Protein AF-A0A940A1I4-F1 (afdb_monomer_lite)

Radius of gyration: 12.55 Å; chains: 1; bounding box: 35×28×35 Å

Foldseek 3Di:
DLLVVVCVVVVVDFAPDLDDQAPPADNPDPCNRSRNNCVVVVVADADPVRHNPPVPPPDPVSSVVSVVVVCCVVVVPD

Sequence (78 aa):
QTVTFLWRMAGKPAPKSNKSKFSDIKEKDYFYKATIWASEKKIVAGYDDGTFKPQGKCLRRQMVTFLYKYDKFVNGKG

pLDDT: mean 73.87, std 12.82, range [42.94, 89.06]

Structure (mmCIF, N/CA/C/O backbone):
data_AF-A0A940A1I4-F1
#
_entry.id   AF-A0A940A1I4-F1
#
loop_
_atom_site.group_PDB
_atom_site.id
_atom_site.type_symbol
_atom_site.label_atom_id
_atom_site.label_alt_id
_atom_site.label_comp_id
_atom_site.label_asym_id
_atom_site.label_entity_id
_atom_site.label_seq_id
_atom_site.pdbx_PDB_ins_code
_atom_site.Cartn_x
_atom_site.Cartn_y
_atom_site.Cartn_z
_atom_site.occupancy
_atom_site.B_iso_or_equiv
_atom_site.auth_seq_id
_atom_site.auth_comp_id
_atom_site.auth_asym_id
_atom_site.auth_atom_id
_atom_site.pdbx_PDB_model_num
ATOM 1 N N . GLN A 1 1 ? 4.399 -9.407 3.727 1.00 62.97 1 GLN A N 1
ATOM 2 C CA . GLN A 1 1 ? 5.855 -9.483 4.013 1.00 62.97 1 GLN A CA 1
ATOM 3 C C . GLN A 1 1 ? 6.739 -9.170 2.801 1.00 62.97 1 GLN A C 1
ATOM 5 O O . GLN A 1 1 ? 7.654 -8.370 2.941 1.00 62.97 1 GLN A O 1
ATOM 10 N N . THR A 1 2 ? 6.457 -9.698 1.607 1.00 69.75 2 THR A N 1
ATOM 11 C CA . THR A 1 2 ? 7.176 -9.370 0.355 1.00 69.75 2 THR A CA 1
ATOM 12 C C . THR A 1 2 ? 7.340 -7.875 0.077 1.00 69.75 2 THR A C 1
ATOM 14 O O . THR A 1 2 ? 8.438 -7.414 -0.215 1.00 69.75 2 THR A O 1
ATOM 17 N N . VAL A 1 3 ? 6.247 -7.110 0.165 1.00 76.06 3 VAL A N 1
ATOM 18 C CA . VAL A 1 3 ? 6.251 -5.679 -0.175 1.00 76.06 3 VAL A CA 1
ATOM 19 C C . VAL A 1 3 ? 7.201 -4.890 0.729 1.00 76.06 3 VAL A C 1
ATOM 21 O O . VAL A 1 3 ? 7.903 -3.991 0.283 1.00 76.06 3 VAL A O 1
ATOM 24 N N . THR A 1 4 ? 7.300 -5.302 1.995 1.00 78.19 4 THR A N 1
ATOM 25 C CA . THR A 1 4 ? 8.225 -4.744 2.979 1.00 78.19 4 THR A CA 1
ATOM 26 C C . THR A 1 4 ? 9.675 -5.044 2.617 1.00 78.19 4 THR A C 1
ATOM 28 O O . THR A 1 4 ? 10.531 -4.191 2.819 1.00 78.19 4 THR A O 1
ATOM 31 N N . PHE A 1 5 ? 9.964 -6.232 2.080 1.00 77.00 5 PHE A N 1
ATOM 32 C CA . PHE A 1 5 ? 11.309 -6.596 1.638 1.00 77.00 5 PHE A CA 1
ATOM 33 C C . PHE A 1 5 ? 11.745 -5.770 0.421 1.00 77.00 5 PHE A C 1
ATOM 35 O O . PHE A 1 5 ? 12.806 -5.157 0.459 1.00 77.00 5 PHE A O 1
ATOM 42 N N . LEU A 1 6 ? 10.892 -5.654 -0.602 1.00 77.75 6 LEU A N 1
ATOM 43 C CA . LEU A 1 6 ? 11.141 -4.792 -1.767 1.00 77.75 6 LEU A CA 1
ATOM 44 C C . LEU A 1 6 ? 11.345 -3.330 -1.369 1.00 77.75 6 LEU A C 1
ATOM 46 O O . LEU A 1 6 ? 12.299 -2.691 -1.801 1.00 77.75 6 LEU A O 1
ATOM 50 N N . TRP A 1 7 ? 10.481 -2.817 -0.496 1.00 83.19 7 TRP A N 1
ATOM 51 C CA . TRP A 1 7 ? 10.607 -1.463 0.025 1.00 83.19 7 TRP A CA 1
ATOM 52 C C . TRP A 1 7 ? 11.933 -1.255 0.768 1.00 83.19 7 TRP A C 1
ATOM 54 O O . TRP A 1 7 ? 12.570 -0.219 0.609 1.00 83.19 7 TRP A O 1
ATOM 64 N N . ARG A 1 8 ? 12.394 -2.255 1.532 1.00 83.56 8 ARG A N 1
ATOM 65 C CA . ARG A 1 8 ? 13.708 -2.228 2.193 1.00 83.56 8 ARG A CA 1
ATOM 66 C C . ARG A 1 8 ? 14.867 -2.259 1.196 1.00 83.56 8 ARG A C 1
ATOM 68 O O . ARG A 1 8 ? 15.789 -1.473 1.374 1.00 83.56 8 ARG A O 1
ATOM 75 N N . MET A 1 9 ? 14.806 -3.096 0.158 1.00 77.00 9 MET A N 1
ATOM 76 C CA . MET A 1 9 ? 15.827 -3.134 -0.900 1.00 77.00 9 MET A CA 1
ATOM 77 C C . MET A 1 9 ? 15.919 -1.812 -1.667 1.00 77.00 9 ME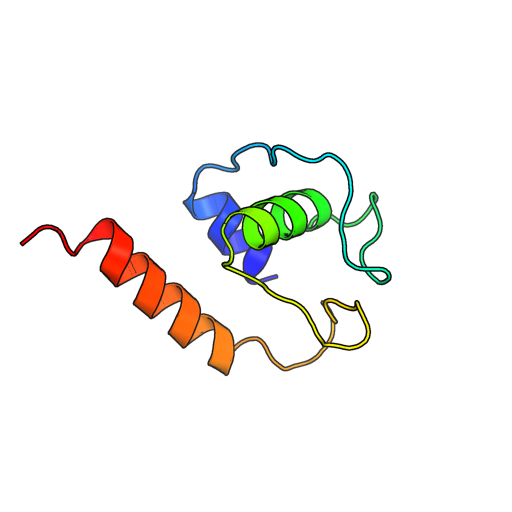T A C 1
ATOM 79 O O . MET A 1 9 ? 17.010 -1.376 -2.006 1.00 77.00 9 MET A O 1
ATOM 83 N N . ALA A 1 10 ? 14.788 -1.137 -1.878 1.00 80.19 10 ALA A N 1
ATOM 84 C CA . ALA A 1 10 ? 14.738 0.177 -2.514 1.00 80.19 10 ALA A CA 1
ATOM 85 C C . ALA A 1 10 ? 15.232 1.329 -1.611 1.00 80.19 10 ALA A C 1
ATOM 87 O O . ALA A 1 10 ? 15.134 2.488 -2.006 1.00 80.19 10 ALA A O 1
ATOM 88 N N . GLY A 1 11 ? 15.713 1.044 -0.393 1.00 84.75 11 GLY A N 1
ATOM 89 C CA . GLY A 1 11 ? 16.199 2.059 0.548 1.00 84.75 11 GLY A CA 1
ATOM 90 C C . GLY A 1 11 ? 15.117 2.679 1.436 1.00 84.75 11 GLY A C 1
ATOM 91 O O . GLY A 1 11 ? 15.313 3.760 1.978 1.00 84.75 11 GLY A O 1
ATOM 92 N N . LYS A 1 12 ? 13.970 2.009 1.605 1.00 86.38 12 LYS A N 1
ATOM 93 C CA . LYS A 1 12 ? 12.806 2.488 2.379 1.00 86.38 12 LYS A CA 1
ATOM 94 C C . LYS A 1 12 ? 12.321 3.891 1.957 1.00 86.38 12 LYS A C 1
ATOM 96 O O . LYS A 1 12 ? 12.110 4.748 2.818 1.00 86.38 12 LYS A O 1
ATOM 101 N N . PRO A 1 13 ? 12.109 4.143 0.654 1.00 84.31 13 PRO A N 1
ATOM 102 C CA . PRO A 1 13 ? 11.664 5.445 0.166 1.00 84.31 13 PRO A CA 1
ATOM 103 C C . PRO A 1 13 ? 10.310 5.829 0.770 1.00 84.31 13 PRO A C 1
ATOM 105 O O . PRO A 1 13 ? 9.404 4.998 0.867 1.00 84.31 13 PRO A O 1
ATOM 108 N N . ALA A 1 14 ? 10.143 7.092 1.155 1.00 85.69 14 ALA A N 1
ATOM 109 C CA . ALA A 1 14 ? 8.844 7.570 1.608 1.00 85.69 14 ALA A CA 1
ATOM 110 C C . ALA A 1 14 ? 7.830 7.517 0.441 1.00 85.69 14 ALA A C 1
ATOM 112 O O . ALA A 1 14 ? 8.159 7.973 -0.660 1.00 85.69 14 ALA A O 1
ATOM 113 N N . PRO A 1 15 ? 6.627 6.942 0.635 1.00 85.38 15 PRO A N 1
ATOM 114 C CA . PRO A 1 15 ? 5.549 7.076 -0.341 1.00 85.38 15 PRO A CA 1
ATOM 115 C C . PRO A 1 15 ? 5.147 8.547 -0.492 1.00 85.38 15 PRO A C 1
ATOM 117 O O . PRO A 1 15 ? 5.296 9.334 0.444 1.00 85.38 15 PRO A O 1
ATOM 120 N N . LYS A 1 16 ? 4.630 8.922 -1.664 1.00 84.56 16 LYS A N 1
ATOM 121 C CA . LYS A 1 16 ? 4.124 10.283 -1.909 1.00 84.56 16 LYS A CA 1
ATOM 122 C C . LYS A 1 16 ? 2.797 10.531 -1.188 1.00 84.56 16 LYS A C 1
ATOM 124 O O . LYS A 1 16 ? 2.525 11.650 -0.767 1.00 84.56 16 LYS A O 1
ATOM 129 N N . SER A 1 17 ? 1.972 9.498 -1.062 1.00 84.31 17 SER A N 1
ATOM 130 C CA . SER A 1 17 ? 0.711 9.499 -0.333 1.00 84.31 17 SER A CA 1
ATOM 131 C C . SER A 1 17 ? 0.907 9.002 1.098 1.00 84.31 17 SER A C 1
ATOM 133 O O . SER A 1 17 ? 1.652 8.059 1.360 1.00 84.31 17 SER A O 1
ATOM 135 N N . ASN A 1 18 ? 0.149 9.585 2.024 1.00 82.62 18 ASN A N 1
ATOM 136 C CA . ASN A 1 18 ? 0.060 9.113 3.408 1.00 82.62 18 ASN A CA 1
ATOM 137 C C . ASN A 1 18 ? -1.116 8.149 3.627 1.00 82.62 18 ASN A C 1
ATOM 139 O O . ASN A 1 18 ? -1.269 7.600 4.718 1.00 82.62 18 ASN A O 1
ATOM 143 N N . LYS A 1 19 ? -1.946 7.933 2.597 1.00 83.69 19 LYS A N 1
ATOM 144 C CA . LYS A 1 19 ? -3.124 7.064 2.652 1.00 83.69 19 LYS A CA 1
ATOM 145 C C . LYS A 1 19 ? -2.990 5.865 1.723 1.00 83.69 19 LYS A C 1
ATOM 147 O O . LYS A 1 19 ? -2.669 6.018 0.541 1.00 83.69 19 LYS A O 1
ATOM 152 N N . SER A 1 20 ? -3.265 4.683 2.273 1.00 83.00 20 SER A N 1
ATOM 153 C CA . SER A 1 20 ? -3.497 3.461 1.502 1.00 83.00 20 SER A CA 1
ATOM 154 C C . SER A 1 20 ? -4.784 3.582 0.693 1.00 83.00 20 SER A C 1
ATOM 156 O O . SER A 1 20 ? -5.768 4.149 1.160 1.00 83.00 20 SER A O 1
ATOM 158 N N . LYS A 1 21 ? -4.774 3.024 -0.521 1.00 84.06 21 LYS A N 1
ATOM 159 C CA . LYS A 1 21 ? -5.980 2.847 -1.344 1.00 84.06 21 LYS A CA 1
ATOM 160 C C . LYS A 1 21 ? -6.742 1.564 -0.997 1.00 84.06 21 LYS A C 1
ATOM 162 O O . LYS A 1 21 ? -7.853 1.380 -1.472 1.00 84.06 21 LYS A O 1
ATOM 167 N N . PHE A 1 22 ? -6.128 0.688 -0.203 1.00 85.94 22 PHE A N 1
ATOM 168 C CA . PHE A 1 22 ? -6.685 -0.600 0.189 1.00 85.94 22 PHE A CA 1
ATOM 169 C C . PHE A 1 22 ? -7.381 -0.503 1.542 1.00 85.94 22 PHE A C 1
ATOM 171 O O . PHE A 1 22 ? -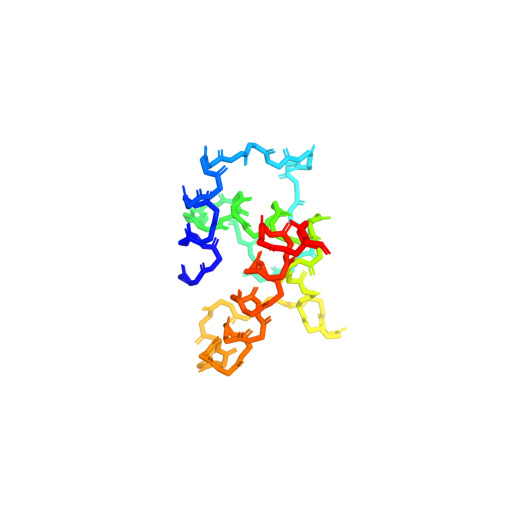6.794 0.022 2.493 1.00 85.94 22 PHE A O 1
ATOM 178 N N . SER A 1 23 ? -8.602 -1.029 1.619 1.00 85.81 23 SER A N 1
ATOM 179 C CA . SER A 1 23 ? -9.476 -0.950 2.800 1.00 85.81 23 SER A CA 1
ATOM 180 C C . SER A 1 23 ? -9.051 -1.869 3.951 1.00 85.81 23 SER A C 1
ATOM 182 O O . SER A 1 23 ? -9.367 -1.609 5.111 1.00 85.81 23 SER A O 1
ATOM 184 N N . ASP A 1 24 ? -8.298 -2.923 3.651 1.00 83.81 24 ASP A N 1
ATOM 185 C CA . ASP A 1 24 ? -7.825 -3.941 4.592 1.00 83.81 24 ASP A CA 1
ATOM 186 C C . ASP A 1 24 ? -6.401 -3.680 5.122 1.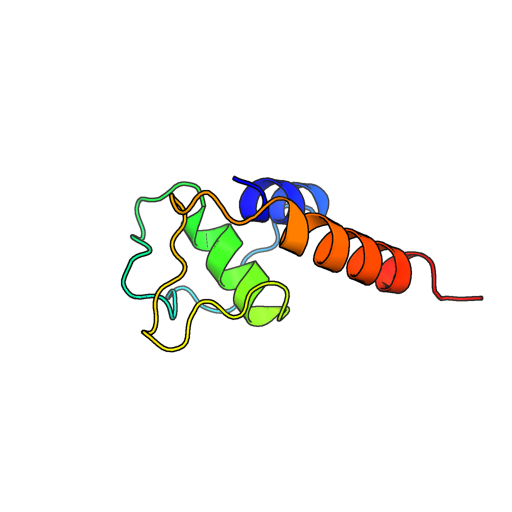00 83.81 24 ASP A C 1
ATOM 188 O O . ASP A 1 24 ? -5.829 -4.516 5.822 1.00 83.81 24 ASP A O 1
ATOM 192 N N . ILE A 1 25 ? -5.830 -2.515 4.805 1.00 83.69 25 ILE A N 1
ATOM 193 C CA . ILE A 1 25 ? -4.516 -2.056 5.261 1.00 83.69 25 ILE A CA 1
ATOM 194 C C . ILE A 1 25 ? -4.712 -0.960 6.313 1.00 83.69 25 ILE A C 1
ATOM 196 O O . ILE A 1 25 ? -5.281 0.093 6.022 1.00 83.69 25 ILE A O 1
ATOM 200 N N . LYS A 1 26 ? -4.204 -1.165 7.531 1.00 84.62 26 LYS A N 1
ATOM 201 C CA . LYS A 1 26 ? -4.323 -0.199 8.634 1.00 84.62 26 LYS A CA 1
ATOM 202 C C . LYS A 1 26 ? -3.035 0.606 8.779 1.00 84.62 26 LYS A C 1
ATOM 204 O O . LYS A 1 26 ? -1.946 0.062 8.642 1.00 84.62 26 LYS A O 1
ATOM 209 N N . GLU A 1 27 ? -3.136 1.884 9.153 1.00 84.44 27 GLU A N 1
ATOM 210 C CA . GLU A 1 27 ? -1.972 2.772 9.382 1.00 84.44 27 GLU A CA 1
ATOM 211 C C . GLU A 1 27 ? -0.943 2.207 10.373 1.00 84.44 27 GLU A C 1
ATOM 213 O O . GLU A 1 27 ? 0.253 2.474 10.271 1.00 84.44 27 GLU A O 1
ATOM 218 N N . LYS A 1 28 ? -1.419 1.384 11.310 1.00 83.56 28 LYS A N 1
ATOM 219 C CA . LYS A 1 28 ? -0.625 0.719 12.352 1.00 83.56 28 LYS A CA 1
ATOM 220 C C . LYS A 1 28 ? 0.203 -0.455 11.818 1.00 83.56 28 LYS A C 1
ATOM 222 O O . LYS A 1 28 ? 1.088 -0.944 12.517 1.00 83.56 28 LYS A O 1
ATOM 227 N N . ASP A 1 29 ? -0.093 -0.939 10.614 1.00 83.62 29 ASP A N 1
ATOM 228 C CA . ASP A 1 29 ? 0.590 -2.090 10.045 1.00 83.62 29 ASP A CA 1
ATOM 229 C C . ASP A 1 29 ? 2.022 -1.721 9.649 1.00 83.62 29 ASP A C 1
ATOM 231 O O . ASP A 1 29 ? 2.276 -0.755 8.931 1.00 83.62 29 ASP A O 1
ATOM 235 N N . TYR A 1 30 ? 2.993 -2.552 10.031 1.00 80.88 30 TYR A N 1
ATOM 236 C CA . TYR A 1 30 ? 4.408 -2.325 9.700 1.00 80.88 30 TYR A CA 1
ATOM 237 C C . TYR A 1 30 ? 4.688 -2.278 8.183 1.00 80.88 30 TYR A C 1
ATOM 239 O O . TYR A 1 30 ? 5.732 -1.793 7.745 1.00 80.88 30 TYR A O 1
ATOM 247 N N . PHE A 1 31 ? 3.776 -2.811 7.366 1.00 82.19 31 PHE A N 1
ATOM 248 C CA . PHE A 1 31 ? 3.833 -2.793 5.904 1.00 82.19 31 PHE A CA 1
ATOM 249 C C . PHE A 1 31 ? 3.015 -1.660 5.275 1.00 82.19 31 PHE A C 1
ATOM 251 O O . PHE A 1 31 ? 2.978 -1.580 4.049 1.00 82.19 31 PHE A O 1
ATOM 258 N N . TYR A 1 32 ? 2.403 -0.772 6.062 1.00 85.94 32 TYR A N 1
ATOM 259 C CA . TYR A 1 32 ? 1.551 0.316 5.579 1.00 85.94 32 TYR A CA 1
ATOM 260 C C . TYR A 1 32 ? 2.261 1.197 4.541 1.00 85.94 32 TYR A C 1
ATOM 262 O O . TYR A 1 32 ? 1.889 1.218 3.367 1.00 85.94 32 TYR A O 1
ATOM 270 N N . LYS A 1 33 ? 3.372 1.834 4.935 1.00 85.88 33 LYS A N 1
ATOM 271 C CA . LYS A 1 33 ? 4.165 2.708 4.049 1.00 85.88 33 LYS A CA 1
ATOM 272 C C . LYS A 1 33 ? 4.715 1.964 2.832 1.00 85.88 33 LYS A C 1
ATOM 274 O O . LYS A 1 33 ? 4.693 2.488 1.722 1.00 85.88 33 LYS A O 1
ATOM 279 N N . ALA A 1 34 ? 5.162 0.725 3.037 1.00 85.56 34 ALA A N 1
ATOM 280 C CA . ALA A 1 34 ? 5.664 -0.126 1.964 1.00 85.56 34 ALA A CA 1
ATOM 281 C C . ALA A 1 34 ? 4.578 -0.439 0.921 1.00 85.56 34 ALA A C 1
ATOM 283 O O . ALA A 1 34 ? 4.860 -0.451 -0.274 1.00 85.56 34 ALA A O 1
ATOM 284 N N . THR A 1 35 ? 3.340 -0.660 1.367 1.00 84.56 35 THR A N 1
ATOM 285 C CA . THR A 1 35 ? 2.197 -0.977 0.500 1.00 84.56 35 THR A CA 1
ATOM 286 C C . THR A 1 35 ? 1.773 0.234 -0.319 1.00 84.56 35 THR A C 1
ATOM 288 O O . THR A 1 35 ? 1.543 0.103 -1.520 1.00 84.56 35 THR A O 1
ATOM 291 N N . ILE A 1 36 ? 1.754 1.423 0.289 1.00 88.75 36 ILE A N 1
ATOM 292 C CA . ILE A 1 36 ? 1.471 2.669 -0.434 1.00 88.75 36 ILE A CA 1
ATOM 293 C C . ILE A 1 36 ? 2.536 2.911 -1.502 1.00 88.75 36 ILE A C 1
ATOM 295 O O . ILE A 1 36 ? 2.203 3.095 -2.671 1.00 88.75 36 ILE A O 1
ATOM 299 N N . TRP A 1 37 ? 3.814 2.837 -1.124 1.00 89.06 37 TRP A N 1
ATOM 300 C CA . TRP A 1 37 ? 4.918 3.045 -2.059 1.00 89.06 37 TRP A CA 1
ATOM 301 C C . TRP A 1 37 ? 4.868 2.046 -3.219 1.00 89.06 37 TRP A C 1
ATOM 303 O O . TRP A 1 37 ? 4.992 2.419 -4.385 1.00 89.06 37 TRP A O 1
ATOM 313 N N . ALA A 1 38 ? 4.637 0.768 -2.919 1.00 84.12 38 ALA A N 1
ATOM 314 C CA . ALA A 1 38 ? 4.544 -0.259 -3.945 1.00 84.12 38 ALA A CA 1
ATOM 315 C C . ALA A 1 38 ? 3.333 -0.049 -4.865 1.00 84.12 38 ALA A C 1
ATOM 317 O O . ALA A 1 38 ? 3.437 -0.301 -6.066 1.00 84.12 38 ALA A O 1
ATOM 318 N N . SER A 1 39 ? 2.208 0.440 -4.338 1.00 84.12 39 SER A N 1
ATOM 319 C CA . SER A 1 39 ? 1.035 0.785 -5.146 1.00 84.12 39 SER A CA 1
ATOM 320 C C . SER A 1 39 ? 1.334 1.946 -6.096 1.00 84.12 39 SER A C 1
ATOM 322 O O . SER A 1 39 ? 1.058 1.857 -7.292 1.00 84.12 39 SER A O 1
ATOM 324 N N . GLU A 1 40 ? 1.997 2.997 -5.610 1.00 84.88 40 GLU A N 1
ATOM 325 C CA . GLU A 1 40 ? 2.427 4.139 -6.432 1.00 84.88 40 GLU A CA 1
ATOM 326 C C . GLU A 1 40 ? 3.376 3.731 -7.556 1.00 84.88 40 GLU A C 1
ATOM 328 O O . GLU A 1 40 ? 3.283 4.228 -8.679 1.00 84.88 40 GLU A O 1
ATOM 333 N N . LYS A 1 41 ? 4.285 2.799 -7.265 1.00 82.06 41 LYS A N 1
ATOM 334 C CA . LYS A 1 41 ? 5.220 2.243 -8.246 1.00 82.06 41 LYS A CA 1
ATOM 335 C C . LYS A 1 41 ? 4.590 1.189 -9.156 1.00 82.06 41 LYS A C 1
ATOM 337 O O . LYS A 1 41 ? 5.298 0.626 -9.985 1.00 82.06 41 LYS A O 1
ATOM 342 N N . LYS A 1 42 ? 3.284 0.923 -9.022 1.00 79.88 42 LYS A N 1
ATOM 343 C CA . LYS A 1 42 ? 2.557 -0.133 -9.748 1.00 79.88 42 LYS A CA 1
ATOM 344 C C . LYS A 1 42 ? 3.182 -1.526 -9.561 1.00 79.88 42 LYS A C 1
ATOM 346 O O . LYS A 1 42 ? 3.023 -2.408 -10.401 1.00 79.88 42 LYS A O 1
ATOM 351 N N . ILE A 1 43 ? 3.886 -1.722 -8.444 1.00 77.38 43 ILE A N 1
ATOM 352 C CA . ILE A 1 43 ? 4.418 -3.013 -7.994 1.00 77.38 43 ILE A CA 1
ATOM 353 C C . ILE A 1 43 ? 3.299 -3.823 -7.340 1.00 77.38 43 ILE A C 1
ATOM 355 O O . ILE A 1 43 ? 3.381 -5.035 -7.289 1.00 77.38 43 ILE A O 1
ATOM 359 N N . VAL A 1 44 ? 2.236 -3.196 -6.835 1.00 76.62 44 VAL A N 1
ATOM 360 C CA . VAL A 1 44 ? 1.049 -3.916 -6.355 1.00 76.62 44 VAL A CA 1
ATOM 361 C C . VAL A 1 44 ? -0.218 -3.204 -6.812 1.00 76.62 44 VAL A C 1
ATOM 363 O O . VAL A 1 44 ? -0.311 -1.983 -6.719 1.00 76.62 44 VAL A O 1
ATOM 366 N N . ALA A 1 45 ? -1.187 -3.965 -7.315 1.00 75.81 45 ALA A N 1
ATOM 367 C CA . ALA A 1 45 ? -2.479 -3.437 -7.760 1.00 75.81 45 ALA A CA 1
ATOM 368 C C . ALA A 1 45 ? -3.608 -3.700 -6.747 1.00 75.81 45 ALA A C 1
ATOM 370 O O . ALA A 1 45 ? -4.576 -2.954 -6.723 1.00 75.81 45 ALA A O 1
ATOM 371 N N . GLY A 1 46 ? -3.443 -4.703 -5.875 1.00 75.88 46 GLY A N 1
ATOM 372 C CA . GLY A 1 46 ? -4.525 -5.221 -5.037 1.00 75.88 46 GLY A CA 1
ATOM 373 C C . GLY A 1 46 ? -5.518 -6.053 -5.845 1.00 75.88 46 GLY A C 1
ATOM 374 O O . GLY A 1 46 ? -5.191 -6.529 -6.933 1.00 75.88 46 GLY A O 1
ATOM 375 N N . TYR A 1 47 ? -6.697 -6.252 -5.274 1.00 80.00 47 TYR A N 1
ATOM 376 C CA . TYR A 1 47 ? -7.817 -6.983 -5.856 1.00 80.00 47 TYR A CA 1
ATOM 377 C C . TYR A 1 47 ? -8.938 -6.010 -6.243 1.00 80.00 47 TYR A C 1
ATOM 379 O O . TYR A 1 47 ? -9.028 -4.909 -5.698 1.00 80.00 47 TYR A O 1
ATOM 387 N N . ASP A 1 48 ? -9.819 -6.440 -7.148 1.00 80.38 48 ASP A N 1
ATOM 388 C CA . ASP A 1 48 ? -10.938 -5.623 -7.647 1.00 80.38 48 ASP A CA 1
ATOM 389 C C . ASP A 1 48 ? -11.946 -5.236 -6.547 1.00 80.38 48 ASP A C 1
ATOM 391 O O . ASP A 1 48 ? -12.671 -4.256 -6.682 1.00 80.38 48 ASP A O 1
ATOM 395 N N . ASP A 1 49 ? -11.946 -5.958 -5.420 1.00 83.38 49 ASP A N 1
ATOM 396 C CA . ASP A 1 49 ? -12.732 -5.650 -4.217 1.00 83.38 49 ASP A CA 1
ATOM 397 C C . ASP A 1 49 ? -12.134 -4.510 -3.358 1.00 83.38 49 ASP A C 1
ATOM 399 O O . ASP A 1 49 ? -12.635 -4.211 -2.274 1.00 83.38 49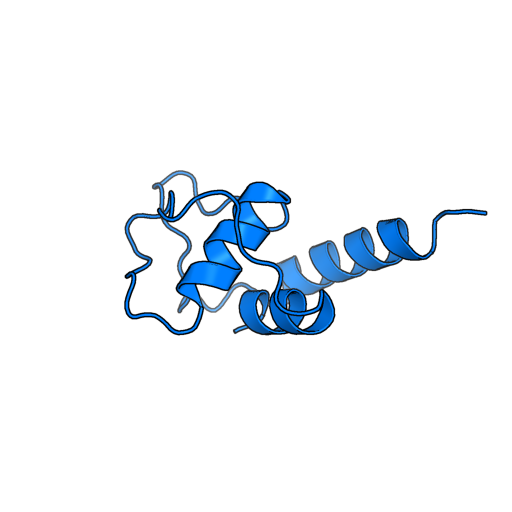 ASP A O 1
ATOM 403 N N . GLY A 1 50 ? -11.054 -3.868 -3.820 1.00 81.31 50 GLY A N 1
ATOM 404 C CA . GLY A 1 50 ? -10.385 -2.775 -3.113 1.00 81.31 50 GLY A CA 1
ATOM 405 C C . GLY A 1 50 ? -9.506 -3.232 -1.947 1.00 81.31 50 GLY A C 1
ATOM 406 O O . GLY A 1 50 ? -9.097 -2.406 -1.127 1.00 81.31 50 GLY A O 1
ATOM 407 N N . THR A 1 51 ? -9.196 -4.526 -1.852 1.00 82.81 51 THR A N 1
ATOM 408 C CA . THR A 1 51 ? -8.333 -5.080 -0.799 1.00 82.81 51 THR A CA 1
ATOM 409 C C . THR A 1 51 ? -6.937 -5.437 -1.318 1.00 82.81 51 THR A C 1
ATOM 411 O O . THR A 1 51 ? -6.707 -5.618 -2.515 1.00 82.81 51 THR A O 1
ATOM 414 N N . PHE A 1 52 ? -5.968 -5.542 -0.412 1.00 80.25 52 PHE A N 1
ATOM 415 C CA . PHE A 1 52 ? -4.607 -6.009 -0.682 1.00 80.25 52 PHE A CA 1
ATOM 416 C C . PHE A 1 52 ? -4.399 -7.483 -0.296 1.00 80.25 52 PHE A C 1
ATOM 418 O O . PHE A 1 52 ? -3.542 -8.165 -0.859 1.00 80.25 52 PHE A O 1
ATOM 425 N N . LYS A 1 53 ? -5.178 -7.982 0.665 1.00 76.88 53 LYS A N 1
ATOM 426 C CA . LYS A 1 53 ? -5.119 -9.308 1.299 1.00 76.88 53 LYS A CA 1
ATOM 427 C C . LYS A 1 53 ? -3.707 -9.661 1.785 1.00 76.88 53 LYS A C 1
ATOM 429 O O . LYS A 1 53 ? -3.145 -10.670 1.353 1.00 76.88 53 LYS A O 1
ATOM 434 N N . PRO A 1 54 ? -3.122 -8.899 2.735 1.00 66.75 54 PRO A N 1
ATOM 435 C CA . PRO A 1 54 ? -1.747 -9.113 3.206 1.00 66.75 54 PRO A CA 1
ATOM 436 C C . PRO A 1 54 ? -1.515 -10.492 3.849 1.00 66.75 54 PRO A C 1
ATOM 438 O O . PRO A 1 54 ? -0.373 -10.953 3.910 1.00 66.75 54 PRO A O 1
ATOM 441 N N . GLN A 1 55 ? -2.585 -11.138 4.328 1.00 63.94 55 GLN A N 1
ATOM 442 C CA . GLN A 1 55 ? -2.586 -12.479 4.927 1.00 63.94 55 GLN A CA 1
ATOM 443 C C . GLN A 1 55 ? -2.982 -13.595 3.941 1.00 63.94 55 GLN A C 1
ATOM 445 O O . GLN A 1 55 ? -2.873 -14.778 4.267 1.00 63.94 55 GLN A O 1
ATOM 450 N N . GLY A 1 56 ? -3.423 -13.252 2.727 1.00 57.22 56 GLY A N 1
ATOM 451 C CA . GLY A 1 56 ? -3.738 -14.228 1.691 1.00 57.22 56 GLY A CA 1
ATOM 452 C C . GLY A 1 56 ? -2.466 -14.938 1.230 1.00 57.22 56 GLY A C 1
ATOM 453 O O . GLY A 1 56 ? -1.488 -14.296 0.856 1.00 57.22 56 GLY A O 1
ATOM 454 N N . LYS A 1 57 ? -2.471 -16.276 1.220 1.00 42.94 57 LYS A N 1
ATOM 455 C CA . LYS A 1 57 ? -1.352 -17.171 0.841 1.00 42.94 57 LYS A CA 1
ATOM 456 C C . LYS A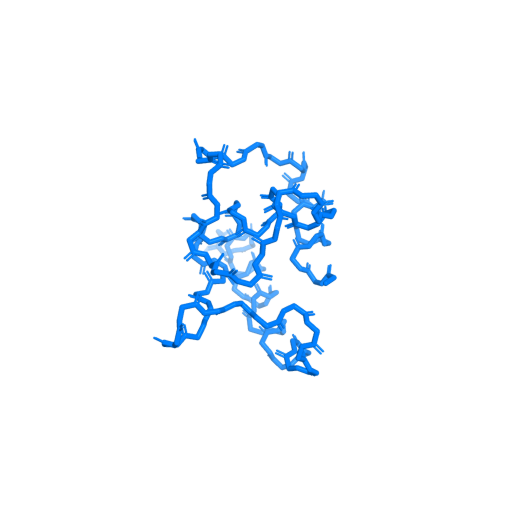 1 57 ? -0.746 -16.940 -0.565 1.00 42.94 57 LYS A C 1
ATOM 458 O O . LYS A 1 57 ? 0.145 -17.683 -0.975 1.00 42.94 57 LYS A O 1
ATOM 463 N N . CYS A 1 58 ? -1.177 -15.931 -1.316 1.00 50.66 58 CYS A N 1
ATOM 464 C CA . CYS A 1 58 ? -0.861 -15.753 -2.726 1.00 50.66 58 CYS A CA 1
ATOM 465 C C . CYS A 1 58 ? 0.073 -14.558 -2.979 1.00 50.66 58 CYS A C 1
ATOM 467 O O . CYS A 1 58 ? -0.324 -13.558 -3.553 1.00 50.66 58 CYS A O 1
ATOM 469 N N . LEU A 1 59 ? 1.342 -14.666 -2.569 1.00 55.56 59 LEU A N 1
ATOM 470 C CA . LEU A 1 59 ? 2.389 -13.714 -2.983 1.00 55.56 59 LEU A CA 1
ATOM 471 C C . LEU A 1 59 ? 3.642 -14.385 -3.555 1.00 55.56 59 LEU A C 1
ATOM 473 O O . LEU A 1 59 ? 4.445 -13.698 -4.167 1.00 55.56 59 LEU A O 1
ATOM 477 N N . ARG A 1 60 ? 3.819 -15.714 -3.453 1.00 47.47 60 ARG A N 1
ATOM 478 C CA . ARG A 1 60 ? 5.010 -16.387 -4.019 1.00 47.47 60 ARG A CA 1
ATOM 479 C C . ARG A 1 60 ? 5.052 -16.374 -5.548 1.00 47.47 60 ARG A C 1
ATOM 481 O O . ARG A 1 60 ? 6.094 -16.061 -6.107 1.00 47.47 60 ARG A O 1
ATOM 488 N N . ARG A 1 61 ? 3.934 -16.653 -6.228 1.00 45.84 61 ARG A N 1
ATOM 489 C CA . ARG A 1 61 ? 3.892 -16.627 -7.704 1.00 45.84 61 ARG A CA 1
ATOM 490 C C . ARG A 1 61 ? 3.931 -15.209 -8.278 1.00 45.84 61 ARG A C 1
ATOM 492 O O . ARG A 1 61 ? 4.640 -14.982 -9.246 1.00 45.84 61 ARG A O 1
ATOM 499 N N . GLN A 1 62 ? 3.261 -14.247 -7.642 1.00 56.28 62 GLN A N 1
ATOM 500 C CA . GLN A 1 62 ? 3.344 -12.837 -8.048 1.00 56.28 62 GLN A CA 1
ATOM 501 C C . GLN A 1 62 ? 4.708 -12.203 -7.709 1.00 56.28 62 GLN A C 1
ATOM 503 O O . GLN A 1 62 ? 5.175 -11.337 -8.443 1.00 56.28 62 GLN A O 1
ATOM 508 N N . MET A 1 63 ? 5.395 -12.666 -6.654 1.00 55.12 63 MET A N 1
ATOM 509 C CA . MET A 1 63 ? 6.748 -12.216 -6.296 1.00 55.12 63 MET A CA 1
ATOM 510 C C . MET A 1 63 ? 7.759 -12.412 -7.410 1.00 55.12 63 MET A C 1
ATOM 512 O O . MET A 1 63 ? 8.548 -11.509 -7.657 1.00 55.12 63 MET A O 1
ATOM 516 N N . VAL A 1 64 ? 7.752 -13.577 -8.060 1.00 55.41 64 VAL A N 1
ATOM 517 C CA . VAL A 1 64 ? 8.706 -13.873 -9.135 1.00 55.41 64 VAL A CA 1
ATOM 518 C C . VAL A 1 64 ? 8.469 -12.927 -10.307 1.00 55.41 64 VAL A C 1
ATOM 520 O O . VAL A 1 64 ? 9.424 -12.407 -10.867 1.00 55.41 64 VAL A O 1
ATOM 523 N N . THR A 1 65 ? 7.210 -12.597 -10.611 1.00 60.50 65 THR A N 1
ATOM 524 C CA . THR A 1 65 ? 6.877 -11.599 -11.635 1.00 60.50 65 THR A CA 1
ATOM 525 C C . THR A 1 65 ? 7.367 -10.199 -11.259 1.00 60.50 65 THR A C 1
ATOM 527 O O . THR A 1 65 ? 7.885 -9.491 -12.120 1.00 60.50 65 THR A O 1
ATOM 530 N N . PHE A 1 66 ? 7.244 -9.786 -9.993 1.00 61.84 66 PHE A N 1
ATOM 531 C CA . PHE A 1 66 ? 7.740 -8.479 -9.546 1.00 61.84 66 PHE A CA 1
ATOM 532 C C . PHE A 1 66 ? 9.265 -8.412 -9.473 1.00 61.84 66 PHE A C 1
ATOM 534 O O . PHE A 1 66 ? 9.833 -7.401 -9.875 1.00 61.84 66 PHE A O 1
ATOM 541 N N . LEU A 1 67 ? 9.928 -9.482 -9.030 1.00 62.28 67 LEU A N 1
ATOM 542 C CA . LEU A 1 67 ? 11.386 -9.577 -9.008 1.00 62.28 67 LEU A CA 1
ATOM 543 C C . LEU A 1 67 ? 11.954 -9.602 -10.434 1.00 62.28 67 LEU A C 1
ATOM 545 O O . LEU A 1 67 ? 12.884 -8.863 -10.719 1.00 62.28 67 LEU A O 1
ATOM 549 N N . TYR A 1 68 ? 11.331 -10.354 -11.345 1.00 63.97 68 TYR A N 1
ATOM 550 C CA . TYR A 1 68 ? 11.689 -10.390 -12.766 1.00 63.97 68 TYR A CA 1
ATOM 551 C C . TYR A 1 68 ? 11.518 -9.022 -13.444 1.00 63.97 68 TYR A C 1
ATOM 553 O O . TYR A 1 68 ? 12.374 -8.587 -14.210 1.00 63.97 68 TYR A O 1
ATOM 561 N N . LYS A 1 69 ? 10.434 -8.296 -13.136 1.00 60.28 69 LYS A N 1
ATOM 562 C CA . LYS A 1 69 ? 10.231 -6.927 -13.640 1.00 60.28 69 LYS A CA 1
ATOM 563 C C . LYS A 1 69 ? 11.209 -5.918 -13.029 1.00 60.28 69 LYS A C 1
ATOM 565 O O . LYS A 1 69 ? 11.620 -4.997 -13.727 1.00 60.28 69 LYS A O 1
ATOM 570 N N . TYR A 1 70 ? 11.571 -6.069 -11.754 1.00 61.28 70 TYR A N 1
ATOM 571 C CA . TYR A 1 70 ? 12.547 -5.200 -11.091 1.00 61.28 70 TYR A CA 1
ATOM 572 C C . TYR A 1 70 ? 13.968 -5.437 -11.613 1.00 61.28 70 TYR A C 1
ATOM 574 O O . TYR A 1 70 ? 14.663 -4.474 -11.913 1.00 61.28 70 TYR A O 1
ATOM 582 N N . ASP A 1 71 ? 14.367 -6.694 -11.804 1.00 65.50 71 ASP A N 1
ATOM 583 C CA . ASP A 1 71 ? 15.631 -7.057 -12.450 1.00 65.50 71 ASP A CA 1
ATOM 584 C C . ASP A 1 71 ? 15.727 -6.454 -13.860 1.00 65.50 71 ASP A C 1
ATOM 586 O O . ASP A 1 71 ? 16.682 -5.748 -14.165 1.00 65.50 71 ASP A O 1
ATOM 590 N N . LYS A 1 72 ? 14.667 -6.574 -14.672 1.00 59.41 72 LYS A N 1
ATOM 591 C CA . LYS A 1 72 ? 14.572 -5.887 -15.973 1.00 59.41 72 LYS A CA 1
ATOM 592 C C . LYS A 1 72 ? 14.685 -4.360 -15.873 1.00 59.41 72 LYS A C 1
ATOM 594 O O . LYS A 1 72 ? 15.241 -3.743 -16.772 1.00 59.41 72 LYS A O 1
ATOM 599 N N . PHE A 1 73 ? 14.158 -3.738 -14.818 1.00 61.94 73 PHE A N 1
ATOM 600 C CA . PHE A 1 73 ? 14.261 -2.288 -14.617 1.00 61.94 73 PHE A CA 1
ATOM 601 C C . PHE A 1 73 ? 15.676 -1.845 -14.210 1.00 61.94 73 PHE A C 1
ATOM 603 O O . PHE A 1 73 ? 16.128 -0.791 -14.648 1.00 61.94 73 PHE A O 1
ATOM 610 N N . VAL A 1 74 ? 16.373 -2.634 -13.389 1.00 64.38 74 VAL A N 1
ATOM 611 C CA . VAL A 1 74 ? 17.718 -2.304 -12.887 1.00 64.38 74 VAL A CA 1
ATOM 612 C C . VAL A 1 74 ? 18.816 -2.691 -13.886 1.00 64.38 74 VAL A C 1
ATOM 614 O O . VAL A 1 74 ? 19.758 -1.926 -14.066 1.00 64.38 74 VAL A O 1
ATOM 617 N N . ASN A 1 75 ? 18.671 -3.826 -14.575 1.00 59.91 75 ASN A N 1
ATOM 618 C CA . ASN A 1 75 ? 19.699 -4.419 -15.439 1.00 59.91 75 ASN A CA 1
ATOM 619 C C . ASN A 1 75 ? 19.397 -4.301 -16.947 1.00 59.91 75 ASN A C 1
ATOM 62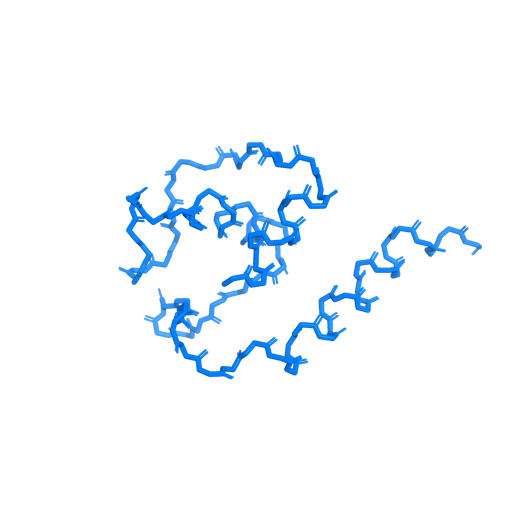1 O O . ASN A 1 75 ? 20.224 -4.678 -17.768 1.00 59.91 75 ASN A O 1
ATOM 625 N N . GLY A 1 76 ? 18.238 -3.765 -17.347 1.00 52.66 76 GLY A N 1
ATOM 626 C CA . GLY A 1 76 ? 17.819 -3.640 -18.753 1.00 52.66 76 GLY A CA 1
ATOM 627 C C . GLY A 1 76 ? 18.393 -2.449 -19.531 1.00 52.66 76 GLY A C 1
ATOM 628 O O . GLY A 1 76 ? 17.852 -2.113 -20.581 1.00 52.66 76 GLY A O 1
ATOM 629 N N . LYS A 1 77 ? 19.451 -1.793 -19.038 1.00 47.12 77 LYS A N 1
ATOM 630 C CA . LYS A 1 77 ? 20.291 -0.913 -19.864 1.00 47.12 77 LYS A CA 1
ATOM 631 C C . LYS A 1 77 ? 21.426 -1.749 -20.460 1.00 47.12 77 LYS A C 1
ATOM 633 O O . LYS A 1 77 ? 22.520 -1.784 -19.904 1.00 47.12 77 LYS A O 1
ATOM 638 N N . GLY A 1 78 ? 21.117 -2.432 -21.557 1.00 45.16 78 GLY A N 1
ATOM 639 C CA . GLY A 1 78 ? 22.070 -2.981 -22.519 1.00 45.16 78 GLY A CA 1
ATOM 640 C C . GLY A 1 78 ? 21.643 -2.521 -23.896 1.00 45.16 78 GLY A C 1
ATOM 641 O O . GLY A 1 78 ? 20.477 -2.820 -24.237 1.00 45.16 78 GLY A O 1
#

Secondary structure (DSSP, 8-state):
-HHHHHHHHTT-PPPS-SS-S-TT--TTSTTHHHHHHHHHTTS----TTS---TTSS--HHHHHHHHHHHHHHHH---